Protein AF-A0A7W0SYW1-F1 (afdb_monomer_lite)

Structure (mmCIF, N/CA/C/O backbone):
data_AF-A0A7W0SYW1-F1
#
_entry.id   AF-A0A7W0SYW1-F1
#
loop_
_atom_site.group_PDB
_atom_site.id
_atom_site.type_symbol
_atom_site.label_atom_id
_atom_site.label_alt_id
_atom_site.label_comp_id
_atom_site.label_asym_id
_atom_site.label_entity_id
_atom_site.label_seq_id
_atom_site.pdbx_PDB_ins_code
_atom_site.Cartn_x
_atom_site.Cartn_y
_atom_site.Cartn_z
_atom_site.occupancy
_atom_site.B_iso_or_equiv
_atom_site.auth_seq_id
_atom_site.auth_comp_id
_atom_site.auth_asym_id
_atom_site.auth_atom_id
_atom_site.pdbx_PDB_model_num
ATOM 1 N N . MET A 1 1 ? 33.621 7.758 -56.994 1.00 69.38 1 MET A N 1
ATOM 2 C CA . MET A 1 1 ? 33.444 8.338 -55.639 1.00 69.38 1 MET A CA 1
ATOM 3 C C . MET A 1 1 ? 31.993 8.334 -55.168 1.00 69.38 1 MET A C 1
ATOM 5 O O . MET A 1 1 ? 31.754 7.898 -54.055 1.00 69.38 1 MET A O 1
ATOM 9 N N . THR A 1 2 ? 31.019 8.749 -55.982 1.00 87.50 2 THR A N 1
ATOM 10 C CA . THR A 1 2 ? 29.590 8.814 -55.599 1.00 87.50 2 THR A CA 1
ATOM 11 C C . THR A 1 2 ? 29.005 7.476 -55.130 1.00 87.50 2 THR A C 1
ATOM 13 O O . THR A 1 2 ? 28.364 7.430 -54.088 1.00 87.50 2 THR A O 1
ATOM 16 N N . ILE A 1 3 ? 29.295 6.370 -55.823 1.00 87.38 3 ILE A N 1
ATOM 17 C CA . ILE A 1 3 ? 28.817 5.020 -55.455 1.00 87.38 3 ILE A CA 1
ATOM 18 C C . ILE A 1 3 ? 29.284 4.605 -54.050 1.00 87.38 3 ILE A C 1
ATOM 20 O O . ILE A 1 3 ? 28.508 4.043 -53.286 1.00 87.38 3 ILE A O 1
ATOM 24 N N . ALA A 1 4 ? 30.528 4.929 -53.684 1.00 86.25 4 ALA A N 1
ATOM 25 C CA . ALA A 1 4 ? 31.066 4.625 -52.358 1.00 86.25 4 ALA A CA 1
ATOM 26 C C . ALA A 1 4 ? 30.364 5.436 -51.255 1.00 86.25 4 ALA A C 1
ATOM 28 O O . ALA A 1 4 ? 30.099 4.908 -50.179 1.00 86.25 4 ALA A O 1
ATOM 29 N N . ILE A 1 5 ? 30.004 6.691 -51.542 1.00 90.50 5 ILE A N 1
ATOM 30 C CA . ILE A 1 5 ? 29.249 7.550 -50.619 1.00 90.50 5 ILE A CA 1
ATOM 31 C C . ILE A 1 5 ? 27.822 7.015 -50.440 1.00 90.50 5 ILE A C 1
ATOM 33 O O . ILE A 1 5 ? 27.353 6.901 -49.309 1.00 90.50 5 ILE A O 1
ATOM 37 N N . TYR A 1 6 ? 27.152 6.616 -51.527 1.00 92.31 6 TYR A N 1
ATOM 38 C CA . TYR A 1 6 ? 25.825 6.001 -51.441 1.00 92.31 6 TYR A CA 1
ATOM 39 C C . TYR A 1 6 ? 25.861 4.692 -50.650 1.00 92.31 6 TYR A C 1
ATOM 41 O O . TYR A 1 6 ? 25.069 4.523 -49.726 1.00 92.31 6 TYR A O 1
ATOM 49 N N . ALA A 1 7 ? 26.822 3.809 -50.927 1.00 91.81 7 ALA A N 1
ATOM 50 C CA . ALA A 1 7 ? 26.987 2.563 -50.183 1.00 91.81 7 ALA A CA 1
ATOM 51 C C . ALA A 1 7 ? 27.230 2.810 -48.683 1.00 91.81 7 ALA A C 1
ATOM 53 O O . ALA A 1 7 ? 26.590 2.176 -47.846 1.00 91.81 7 ALA A O 1
ATOM 54 N N . ALA A 1 8 ? 28.083 3.780 -48.338 1.00 91.50 8 ALA A N 1
ATOM 55 C CA . ALA A 1 8 ? 28.334 4.160 -46.950 1.00 91.50 8 ALA A CA 1
ATOM 56 C C . ALA A 1 8 ? 27.083 4.738 -46.265 1.00 91.50 8 ALA A C 1
ATOM 58 O O . ALA A 1 8 ? 26.795 4.387 -45.123 1.00 91.50 8 ALA A O 1
ATOM 59 N N . SER A 1 9 ? 26.304 5.571 -46.963 1.00 92.25 9 SER A N 1
ATOM 60 C CA . SER A 1 9 ? 25.058 6.130 -46.420 1.00 92.25 9 SER A CA 1
ATOM 61 C C . SER A 1 9 ? 23.990 5.065 -46.171 1.00 92.25 9 SER A C 1
ATOM 63 O O . SER A 1 9 ? 23.329 5.098 -45.136 1.00 92.25 9 SER A O 1
ATOM 65 N N . VAL A 1 10 ? 23.860 4.082 -47.069 1.00 95.69 10 VAL A N 1
ATOM 66 C CA . VAL A 1 10 ? 22.913 2.972 -46.910 1.00 95.69 10 VAL A CA 1
ATOM 67 C C . VAL A 1 10 ? 23.347 2.082 -45.749 1.00 95.69 10 VAL A C 1
ATOM 69 O O . VAL A 1 10 ? 22.530 1.761 -44.889 1.00 95.69 10 VAL A O 1
ATOM 72 N N . ALA A 1 11 ? 24.636 1.749 -45.663 1.00 95.19 11 ALA A N 1
ATOM 73 C CA . ALA A 1 11 ? 25.175 0.981 -44.546 1.00 95.19 11 ALA A CA 1
ATOM 74 C C . ALA A 1 11 ? 24.918 1.688 -43.205 1.00 95.19 11 ALA A C 1
ATOM 76 O O . ALA A 1 11 ? 24.400 1.073 -42.274 1.00 95.19 11 ALA A O 1
ATOM 77 N N . LEU A 1 12 ? 25.177 2.995 -43.121 1.00 95.44 12 LEU A N 1
ATOM 78 C CA . LEU A 1 12 ? 24.921 3.770 -41.909 1.00 95.44 12 LEU A CA 1
ATOM 79 C C . LEU A 1 12 ? 23.427 3.832 -41.562 1.00 95.44 12 LEU A C 1
ATOM 81 O O . LEU A 1 12 ? 23.058 3.629 -40.407 1.00 95.44 12 LEU A O 1
ATOM 85 N N . AL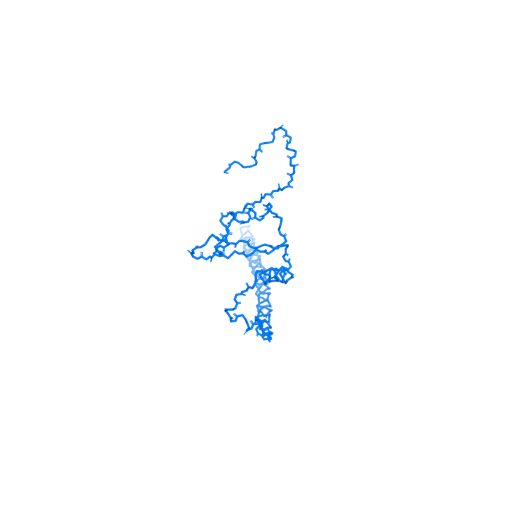A A 1 13 ? 22.558 4.053 -42.552 1.00 94.94 13 ALA A N 1
ATOM 86 C CA . ALA A 1 13 ? 21.113 4.081 -42.344 1.00 94.94 13 ALA A CA 1
ATOM 87 C C . ALA A 1 13 ? 20.595 2.733 -41.819 1.00 94.94 13 ALA A C 1
ATOM 89 O O . ALA A 1 13 ? 19.848 2.694 -40.840 1.00 94.94 13 ALA A O 1
ATOM 90 N N . THR A 1 14 ? 21.040 1.622 -42.413 1.00 95.88 14 THR A N 1
ATOM 91 C CA . THR A 1 14 ? 20.672 0.277 -41.944 1.00 95.88 14 THR A CA 1
ATOM 92 C C . THR A 1 14 ? 21.183 0.007 -40.530 1.00 95.88 14 THR A C 1
ATOM 94 O O . THR A 1 14 ? 20.424 -0.489 -39.700 1.00 95.88 14 THR A O 1
ATOM 97 N N . LEU A 1 15 ? 22.416 0.413 -40.212 1.00 97.12 15 LEU A N 1
ATOM 98 C CA . LEU A 1 15 ? 22.980 0.293 -38.869 1.00 97.12 15 LEU A CA 1
ATOM 99 C C . LEU A 1 15 ? 22.142 1.068 -37.840 1.00 97.12 15 LEU A C 1
ATOM 101 O O . LEU A 1 15 ? 21.793 0.518 -36.796 1.00 97.12 15 LEU A O 1
ATOM 105 N N . CYS A 1 16 ? 21.768 2.315 -38.142 1.00 95.69 16 CYS A N 1
ATOM 106 C CA . CYS A 1 16 ? 20.922 3.127 -37.267 1.00 95.69 16 CYS A CA 1
ATOM 107 C C . CYS A 1 16 ? 19.553 2.482 -37.023 1.00 95.69 16 CYS A C 1
ATOM 109 O O . CYS A 1 16 ? 19.101 2.445 -35.880 1.00 95.69 16 CYS A O 1
ATOM 111 N N . ILE A 1 17 ? 18.916 1.932 -38.062 1.00 96.50 17 ILE A N 1
ATOM 112 C CA . ILE A 1 17 ? 17.625 1.240 -37.929 1.00 96.50 17 ILE A CA 1
ATOM 113 C C . ILE A 1 17 ? 17.763 0.006 -37.032 1.00 96.50 17 ILE A C 1
ATOM 115 O O . ILE A 1 17 ? 16.943 -0.198 -36.137 1.00 96.50 17 ILE A O 1
ATOM 119 N N . VAL A 1 18 ? 18.809 -0.801 -37.226 1.00 95.88 18 VAL A N 1
ATOM 120 C CA . VAL A 1 18 ? 19.047 -2.002 -36.413 1.00 95.88 18 VAL A CA 1
ATOM 121 C C . VAL A 1 18 ? 19.268 -1.633 -34.947 1.00 95.88 18 VAL A C 1
ATOM 123 O O . VAL A 1 18 ? 18.632 -2.214 -34.068 1.00 95.88 18 VAL A O 1
ATOM 126 N N . VAL A 1 19 ? 20.112 -0.636 -34.668 1.00 95.50 19 VAL A N 1
ATOM 127 C CA . VAL A 1 19 ? 20.362 -0.169 -33.295 1.00 95.50 19 VAL A CA 1
ATOM 128 C C . VAL A 1 19 ? 19.087 0.386 -32.662 1.00 95.50 19 VAL A C 1
ATOM 130 O O . VAL A 1 19 ? 18.798 0.067 -31.509 1.00 95.50 19 VAL A O 1
ATOM 133 N N . PHE A 1 20 ? 18.288 1.151 -33.410 1.00 93.44 20 PHE A N 1
ATOM 134 C CA . PHE A 1 20 ? 17.007 1.669 -32.936 1.00 93.44 20 PHE A CA 1
ATOM 135 C C . PHE A 1 20 ? 16.037 0.539 -32.569 1.00 93.44 20 PHE A C 1
ATOM 137 O O . PHE A 1 20 ? 15.490 0.536 -31.468 1.00 93.44 20 PHE A O 1
ATOM 144 N N . LEU A 1 21 ? 15.879 -0.470 -33.430 1.00 93.94 21 LEU A N 1
ATOM 145 C CA . LEU A 1 21 ? 15.019 -1.625 -33.153 1.00 93.94 21 LEU A CA 1
ATOM 146 C C . LEU A 1 21 ? 15.480 -2.414 -31.923 1.00 93.94 21 LEU A C 1
ATOM 148 O O . LEU A 1 21 ? 14.651 -2.830 -31.113 1.00 93.94 21 LEU A O 1
ATOM 152 N N . VAL A 1 22 ? 16.791 -2.604 -31.752 1.00 92.69 22 VAL A N 1
ATOM 153 C CA . VAL A 1 22 ? 17.356 -3.280 -30.573 1.00 92.69 22 VAL A CA 1
ATOM 154 C C . VAL A 1 22 ? 17.128 -2.459 -29.303 1.00 92.69 22 VAL A C 1
ATOM 156 O O . VAL A 1 22 ? 16.744 -3.022 -28.277 1.00 92.69 22 VAL A O 1
ATOM 159 N N . ALA A 1 23 ? 17.323 -1.140 -29.360 1.00 87.12 23 ALA A N 1
ATOM 160 C CA . ALA A 1 23 ? 17.096 -0.245 -28.230 1.00 87.12 23 ALA A CA 1
ATOM 161 C C . ALA A 1 23 ? 15.621 -0.230 -27.808 1.00 87.12 23 ALA A C 1
ATOM 163 O O . ALA A 1 23 ? 15.326 -0.372 -26.622 1.00 87.12 23 ALA A O 1
ATOM 164 N N . VAL A 1 24 ? 14.702 -0.147 -28.774 1.00 89.50 24 VAL A N 1
ATOM 165 C CA . VAL A 1 24 ? 13.253 -0.218 -28.544 1.00 89.50 24 VAL A CA 1
ATOM 166 C C . VAL A 1 24 ? 12.883 -1.564 -27.925 1.00 89.50 24 VAL A C 1
ATOM 168 O O . VAL A 1 24 ? 12.270 -1.592 -26.863 1.00 89.50 24 VAL A O 1
ATOM 171 N N . ARG A 1 25 ? 13.335 -2.688 -28.496 1.00 85.56 25 ARG A N 1
ATOM 172 C CA . ARG A 1 25 ? 13.074 -4.021 -27.924 1.00 85.56 25 ARG A CA 1
ATOM 173 C C . ARG A 1 25 ? 13.590 -4.167 -26.493 1.00 85.56 25 ARG A C 1
ATOM 175 O O . ARG A 1 25 ? 12.871 -4.683 -25.644 1.00 85.56 25 ARG A O 1
ATOM 182 N N . ARG A 1 26 ? 14.801 -3.680 -26.204 1.00 83.69 26 ARG A N 1
ATOM 183 C CA . ARG A 1 26 ? 15.355 -3.676 -24.839 1.00 83.69 26 ARG A CA 1
ATOM 184 C C . ARG A 1 26 ? 14.548 -2.806 -23.880 1.00 83.69 26 ARG A C 1
ATOM 186 O O . ARG A 1 26 ? 14.391 -3.176 -22.719 1.00 83.69 26 ARG A O 1
ATOM 193 N N . LEU A 1 27 ? 14.073 -1.651 -24.340 1.00 80.75 27 LEU A N 1
ATOM 194 C CA . LEU A 1 27 ? 13.290 -0.740 -23.516 1.00 80.75 27 LEU A CA 1
ATOM 195 C C . LEU A 1 27 ? 11.925 -1.343 -23.177 1.00 80.75 27 LEU A C 1
ATOM 197 O O . LEU A 1 27 ? 11.547 -1.326 -22.008 1.00 80.75 27 LEU A O 1
ATOM 201 N N . LEU A 1 28 ? 11.230 -1.913 -24.168 1.00 76.12 28 LEU A N 1
ATOM 202 C CA . LEU A 1 28 ? 9.946 -2.582 -23.956 1.00 76.12 28 LEU A CA 1
ATOM 203 C C . LEU A 1 28 ? 10.081 -3.797 -23.032 1.00 76.12 28 LEU A C 1
ATOM 205 O O . LEU A 1 28 ? 9.307 -3.894 -22.087 1.00 76.12 28 LEU A O 1
ATOM 209 N N . GLY A 1 29 ? 11.102 -4.642 -23.222 1.00 75.25 29 GLY A N 1
ATOM 210 C CA . GLY A 1 29 ? 11.334 -5.793 -22.339 1.00 75.25 29 GLY A CA 1
ATOM 211 C C . GLY A 1 29 ? 11.533 -5.389 -20.873 1.00 75.25 29 GLY A C 1
ATOM 212 O O . GLY A 1 29 ? 10.926 -5.971 -19.983 1.00 75.25 29 GLY A O 1
ATOM 213 N N . ARG A 1 30 ? 12.287 -4.310 -20.606 1.00 73.50 30 ARG A N 1
ATOM 214 C CA . ARG A 1 30 ? 12.446 -3.778 -19.237 1.00 73.50 30 ARG A CA 1
ATOM 215 C C . ARG A 1 30 ? 11.144 -3.257 -18.631 1.00 73.50 30 ARG A C 1
ATOM 217 O O . ARG A 1 30 ? 10.966 -3.360 -17.423 1.00 73.50 30 ARG A O 1
ATOM 224 N N . HIS A 1 31 ? 10.265 -2.652 -19.428 1.00 65.88 31 HIS A N 1
ATOM 225 C CA . HIS A 1 31 ? 8.978 -2.163 -18.919 1.00 65.88 31 HIS A CA 1
ATOM 226 C C . HIS A 1 31 ? 8.025 -3.325 -18.632 1.00 65.88 31 HIS A C 1
ATOM 228 O O . HIS A 1 31 ? 7.343 -3.310 -17.611 1.00 65.88 31 HIS A O 1
ATOM 234 N N . GLU A 1 32 ? 8.025 -4.342 -19.492 1.00 73.19 32 GLU A N 1
ATOM 235 C CA . GLU A 1 32 ? 7.245 -5.566 -19.315 1.00 73.19 32 GLU A CA 1
ATOM 236 C C . GLU A 1 32 ? 7.652 -6.314 -18.040 1.00 73.19 32 GLU A C 1
ATOM 238 O O . GLU A 1 32 ? 6.786 -6.663 -17.243 1.00 73.19 32 GLU A O 1
ATOM 243 N N . GLU A 1 33 ? 8.954 -6.451 -17.771 1.00 70.19 33 GLU A N 1
ATOM 244 C CA . GLU A 1 33 ? 9.465 -7.056 -16.533 1.00 70.19 33 GLU A CA 1
ATOM 245 C C . GLU A 1 33 ? 9.012 -6.302 -15.272 1.00 70.19 33 GLU A C 1
ATOM 247 O O . GLU A 1 33 ? 8.622 -6.926 -14.287 1.00 70.19 33 GLU A O 1
ATOM 252 N N . ILE A 1 34 ? 9.019 -4.962 -15.291 1.00 75.94 34 ILE A N 1
ATOM 253 C CA . ILE A 1 34 ? 8.584 -4.148 -14.143 1.00 75.94 34 ILE A CA 1
ATOM 254 C C . ILE A 1 34 ? 7.083 -4.310 -13.900 1.00 75.94 34 ILE A C 1
ATOM 256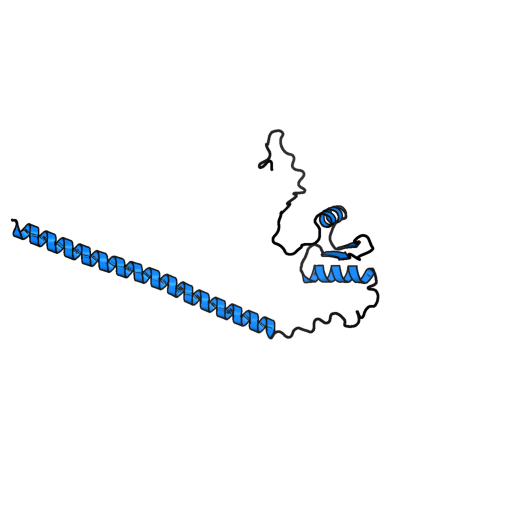 O O . ILE A 1 34 ? 6.659 -4.474 -12.756 1.00 75.94 34 ILE A O 1
ATOM 260 N N . VAL A 1 35 ? 6.276 -4.267 -14.963 1.00 73.94 35 VAL A N 1
ATOM 261 C CA . VAL A 1 35 ? 4.819 -4.412 -14.861 1.00 73.94 35 VAL A CA 1
ATOM 262 C C . VAL A 1 35 ? 4.453 -5.827 -14.418 1.00 73.94 35 VAL A C 1
ATOM 264 O O . VAL A 1 35 ? 3.643 -5.976 -13.507 1.00 73.94 35 VAL A O 1
ATOM 267 N N . ALA A 1 36 ? 5.094 -6.856 -14.977 1.00 80.56 36 ALA A N 1
ATOM 268 C CA . ALA A 1 36 ? 4.900 -8.243 -14.568 1.00 80.56 36 ALA A CA 1
ATOM 269 C C . ALA A 1 36 ? 5.283 -8.458 -13.095 1.00 80.56 36 ALA A C 1
ATOM 271 O O . ALA A 1 36 ? 4.502 -9.023 -12.334 1.00 80.56 36 ALA A O 1
ATOM 272 N N . ALA A 1 37 ? 6.435 -7.939 -12.656 1.00 81.75 37 ALA A N 1
ATOM 273 C CA . ALA A 1 37 ? 6.849 -8.019 -11.256 1.00 81.75 37 ALA A CA 1
ATOM 274 C C . ALA A 1 37 ? 5.891 -7.265 -10.315 1.00 81.75 37 ALA A C 1
ATOM 276 O O . ALA A 1 37 ? 5.636 -7.712 -9.195 1.00 81.75 37 ALA A O 1
ATOM 277 N N . MET A 1 38 ? 5.343 -6.129 -10.757 1.00 77.81 38 MET A N 1
ATOM 278 C CA . MET A 1 38 ? 4.353 -5.378 -9.986 1.00 77.81 38 MET A CA 1
ATOM 279 C C . MET A 1 38 ? 3.023 -6.134 -9.873 1.00 77.81 38 MET A C 1
ATOM 281 O O . MET A 1 38 ? 2.465 -6.181 -8.780 1.00 77.81 38 MET A O 1
ATOM 285 N N . LEU A 1 39 ? 2.540 -6.730 -10.969 1.00 87.00 39 LEU A N 1
ATOM 286 C CA . LEU A 1 39 ? 1.317 -7.540 -11.005 1.00 87.00 39 LEU A CA 1
ATOM 287 C C . LEU A 1 39 ? 1.420 -8.738 -10.063 1.00 87.00 39 LEU A C 1
ATOM 289 O O . LEU A 1 39 ? 0.554 -8.903 -9.212 1.00 87.00 39 LEU A O 1
ATOM 293 N N . VAL A 1 40 ? 2.522 -9.491 -10.131 1.00 86.25 40 VAL A N 1
ATOM 294 C CA . VAL A 1 40 ? 2.766 -10.631 -9.230 1.00 86.25 40 VAL A CA 1
ATOM 295 C C . VAL A 1 40 ? 2.725 -10.188 -7.767 1.00 86.25 40 VAL A C 1
ATOM 297 O O . VAL A 1 40 ? 2.030 -10.778 -6.948 1.00 86.25 40 VAL A O 1
ATOM 300 N N . ARG A 1 41 ? 3.393 -9.077 -7.437 1.00 86.62 41 ARG A N 1
ATOM 301 C CA . ARG A 1 41 ? 3.393 -8.545 -6.068 1.00 86.62 41 ARG A CA 1
ATOM 302 C C . ARG A 1 41 ? 2.012 -8.064 -5.613 1.00 86.62 41 ARG A C 1
ATOM 304 O O . ARG A 1 41 ? 1.741 -8.030 -4.412 1.00 86.62 41 ARG A O 1
ATOM 311 N N . TYR A 1 42 ? 1.171 -7.618 -6.541 1.00 85.44 42 TYR A N 1
ATOM 312 C CA . TYR A 1 42 ? -0.196 -7.207 -6.247 1.00 85.44 42 TYR A CA 1
ATOM 313 C C . TYR A 1 42 ? -1.083 -8.423 -5.969 1.00 85.44 42 TYR A C 1
ATOM 315 O O . TYR A 1 42 ? -1.812 -8.412 -4.979 1.00 85.44 42 TYR A O 1
ATOM 323 N N . ASP A 1 43 ? -0.953 -9.480 -6.771 1.00 89.50 43 ASP A N 1
ATOM 324 C CA . ASP A 1 43 ? -1.655 -10.749 -6.572 1.00 89.50 43 ASP A CA 1
ATOM 325 C C . ASP A 1 43 ? -1.275 -11.401 -5.236 1.00 89.50 43 ASP A C 1
ATOM 327 O O . ASP A 1 43 ? -2.163 -11.793 -4.478 1.00 89.50 43 ASP A O 1
ATOM 331 N N . ASP A 1 44 ? 0.015 -11.416 -4.881 1.00 90.31 44 ASP A N 1
ATOM 332 C CA . ASP A 1 44 ? 0.484 -11.923 -3.583 1.00 90.31 44 ASP A CA 1
ATOM 333 C C . ASP A 1 44 ? -0.170 -11.172 -2.413 1.00 90.31 44 ASP A C 1
ATOM 335 O O . ASP A 1 44 ? -0.653 -11.775 -1.453 1.00 90.31 44 ASP A O 1
ATOM 339 N N . ARG A 1 45 ? -0.245 -9.838 -2.509 1.00 88.38 45 ARG A N 1
ATOM 340 C CA . ARG A 1 45 ? -0.903 -9.007 -1.491 1.00 88.38 45 ARG A CA 1
ATOM 341 C C . ARG A 1 45 ? -2.405 -9.251 -1.436 1.00 88.38 45 ARG A C 1
ATOM 343 O O . ARG A 1 45 ? -2.964 -9.269 -0.346 1.00 88.38 45 ARG A O 1
ATOM 350 N N . LEU A 1 46 ? -3.070 -9.417 -2.580 1.00 91.62 46 LEU A N 1
ATOM 351 C CA . LEU A 1 46 ? -4.498 -9.734 -2.626 1.00 91.62 46 LEU A CA 1
ATOM 352 C C . LEU A 1 46 ? -4.792 -11.090 -1.983 1.00 91.62 46 LEU A C 1
ATOM 354 O O . LEU A 1 46 ? -5.770 -11.201 -1.246 1.00 91.62 46 LEU A O 1
ATOM 358 N N . ALA A 1 47 ? -3.942 -12.091 -2.216 1.00 90.88 47 ALA A N 1
ATOM 359 C CA . ALA A 1 47 ? -4.054 -13.395 -1.575 1.00 90.88 47 ALA A CA 1
ATOM 360 C C . ALA A 1 47 ? -3.880 -13.282 -0.053 1.00 90.88 47 ALA A C 1
ATOM 362 O O . ALA A 1 47 ? -4.710 -13.794 0.698 1.00 90.88 47 ALA A O 1
ATOM 363 N N . GLU A 1 48 ? -2.870 -12.538 0.405 1.00 87.94 48 GLU A N 1
ATOM 364 C CA . GLU A 1 48 ? -2.633 -12.280 1.829 1.00 87.94 48 GLU A CA 1
ATOM 365 C C . GLU A 1 48 ? -3.810 -11.536 2.480 1.00 87.94 48 GLU A C 1
ATOM 367 O O . GLU A 1 48 ? -4.270 -11.921 3.555 1.00 87.94 48 GLU A O 1
ATOM 372 N N . PHE A 1 49 ? -4.369 -10.521 1.813 1.00 90.25 49 PHE A N 1
ATOM 373 C CA . PHE A 1 49 ? -5.558 -9.812 2.291 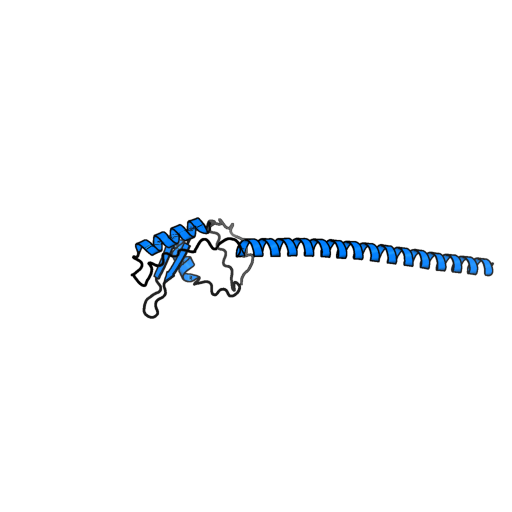1.00 90.25 49 PHE A CA 1
ATOM 374 C C . PHE A 1 49 ? -6.790 -10.710 2.353 1.00 90.25 49 PHE A C 1
ATOM 376 O O . PHE A 1 49 ? -7.521 -10.668 3.343 1.00 90.25 49 PHE A O 1
ATOM 383 N N . ALA A 1 50 ? -7.036 -11.514 1.319 1.00 91.88 50 ALA A N 1
ATOM 384 C CA . ALA A 1 50 ? -8.159 -12.443 1.295 1.00 91.88 50 ALA A CA 1
ATOM 385 C C . ALA A 1 50 ? -8.037 -13.475 2.421 1.00 91.88 50 ALA A C 1
ATOM 387 O O . ALA A 1 50 ? -9.023 -13.768 3.095 1.00 91.88 50 ALA A O 1
ATOM 388 N N . GLN A 1 51 ? -6.825 -13.970 2.670 1.00 90.38 51 GLN A N 1
ATOM 389 C CA . GLN A 1 51 ? -6.548 -14.911 3.744 1.00 90.38 51 GLN A CA 1
ATOM 390 C C . GLN A 1 51 ? -6.708 -14.257 5.119 1.00 90.38 51 GLN A C 1
ATOM 392 O O . GLN A 1 51 ? -7.418 -14.799 5.958 1.00 90.38 51 GLN A O 1
ATOM 397 N N . ALA A 1 52 ? -6.179 -13.049 5.325 1.00 89.75 52 ALA A N 1
ATOM 398 C CA . ALA A 1 52 ? -6.363 -12.296 6.564 1.00 89.75 52 ALA A CA 1
ATOM 399 C C . ALA A 1 52 ? -7.841 -11.966 6.840 1.00 89.75 52 ALA A C 1
ATOM 401 O O . ALA A 1 52 ? -8.289 -12.036 7.984 1.00 89.75 52 ALA A O 1
ATOM 402 N N . LEU A 1 53 ? -8.615 -11.630 5.803 1.00 88.12 53 LEU A N 1
ATOM 403 C CA . LEU A 1 53 ? -10.053 -11.387 5.915 1.00 88.12 53 LEU A CA 1
ATOM 404 C C . LEU A 1 53 ? -10.800 -12.679 6.256 1.00 88.12 53 LEU A C 1
ATOM 406 O O . LEU A 1 53 ? -11.634 -12.692 7.157 1.00 88.12 53 LEU A O 1
ATOM 410 N N . ASN A 1 54 ? -10.485 -13.767 5.558 1.00 87.56 54 ASN A N 1
ATOM 411 C CA . ASN A 1 54 ? -11.070 -15.075 5.813 1.00 87.56 54 ASN A CA 1
ATOM 412 C C . ASN A 1 54 ? -10.740 -15.565 7.230 1.00 87.56 54 ASN A C 1
ATOM 414 O O . ASN A 1 54 ? -11.616 -16.084 7.912 1.00 87.56 54 ASN A O 1
ATOM 418 N N . ASP A 1 55 ? -9.520 -15.337 7.708 1.00 86.12 55 ASP A N 1
ATOM 419 C CA . ASP A 1 55 ? -9.103 -15.649 9.074 1.00 86.12 55 ASP A CA 1
ATOM 420 C C . ASP A 1 55 ? -9.795 -14.743 10.097 1.00 86.12 55 ASP A C 1
ATOM 422 O O . ASP A 1 55 ? -10.152 -15.198 11.179 1.00 86.12 55 ASP A O 1
ATOM 426 N N . ALA A 1 56 ? -10.034 -13.470 9.778 1.00 84.31 56 ALA A N 1
ATOM 427 C CA . ALA A 1 56 ? -10.791 -12.565 10.640 1.00 84.31 56 ALA A CA 1
ATOM 428 C C . ALA A 1 56 ? -12.279 -12.944 10.733 1.00 84.31 56 ALA A C 1
ATOM 430 O O . ALA A 1 56 ? -12.871 -12.791 11.799 1.00 84.31 56 ALA A O 1
ATOM 431 N N . LEU A 1 57 ? -12.868 -13.448 9.645 1.00 80.94 57 LEU A N 1
ATOM 432 C CA . LEU A 1 57 ? -14.261 -13.901 9.594 1.00 80.94 57 LEU A CA 1
ATOM 433 C C . LEU A 1 57 ? -14.454 -15.296 10.204 1.00 80.94 57 LEU A C 1
ATOM 435 O O . LEU A 1 57 ? -15.470 -15.538 10.849 1.00 80.94 57 LEU A O 1
ATOM 439 N N . ASN A 1 58 ? -13.493 -16.204 10.007 1.00 80.38 58 ASN A N 1
ATOM 440 C CA . ASN A 1 58 ? -13.524 -17.566 10.551 1.00 80.38 58 ASN A CA 1
ATOM 441 C C . ASN A 1 58 ? -12.938 -17.669 11.952 1.00 80.38 58 ASN A C 1
ATOM 443 O O . ASN A 1 58 ? -13.150 -18.682 12.624 1.00 80.38 58 ASN A O 1
ATOM 447 N N . ARG A 1 59 ? -12.225 -16.640 12.431 1.00 67.88 59 ARG A N 1
ATOM 448 C CA . ARG A 1 59 ? -12.064 -16.467 13.869 1.00 67.88 59 ARG A CA 1
ATOM 449 C C . ARG A 1 59 ? -13.476 -16.477 14.423 1.00 67.88 59 ARG A C 1
ATOM 451 O O . ARG A 1 59 ? -14.264 -15.617 14.022 1.00 67.88 59 ARG A O 1
ATOM 458 N N . PRO A 1 60 ? -13.815 -17.424 15.316 1.00 56.19 60 PRO A N 1
ATOM 459 C CA . PRO A 1 60 ? -15.065 -17.308 16.023 1.00 56.19 60 PRO A CA 1
ATOM 460 C C . PRO A 1 60 ? -15.052 -15.893 16.587 1.00 56.19 60 PRO A C 1
ATOM 462 O O . PRO A 1 60 ? -14.083 -15.505 17.253 1.00 56.19 60 PRO A O 1
ATOM 465 N N . GLN A 1 61 ? -16.075 -15.098 16.258 1.00 52.66 61 GLN A N 1
ATOM 466 C CA . GLN A 1 61 ? -16.478 -14.017 17.134 1.00 52.66 61 GLN A CA 1
ATOM 467 C C . GLN A 1 61 ? -16.712 -14.727 18.460 1.00 52.66 61 GLN A C 1
ATOM 469 O O . GLN A 1 61 ? -17.794 -15.253 18.700 1.00 52.66 61 GLN A O 1
ATOM 474 N N . SER A 1 62 ? -15.638 -14.862 19.250 1.00 44.66 62 SER A N 1
ATOM 475 C CA . SER A 1 62 ? -15.670 -15.121 20.672 1.00 44.66 62 SER A CA 1
ATOM 476 C C . SER A 1 62 ? -16.721 -14.155 21.112 1.00 44.66 62 SER A C 1
ATOM 478 O O . SER A 1 62 ? -16.528 -12.942 20.961 1.00 44.66 62 SER A O 1
ATOM 480 N N . THR A 1 63 ? -17.882 -14.734 21.399 1.00 47.31 63 THR A N 1
ATOM 481 C CA . THR A 1 63 ? -19.137 -14.047 21.543 1.00 47.31 63 THR A CA 1
ATOM 482 C C . THR A 1 63 ? -18.794 -12.804 22.310 1.00 47.31 63 THR A C 1
ATOM 484 O O . THR A 1 63 ? -18.234 -12.883 23.407 1.00 47.31 63 THR A O 1
ATOM 487 N N . MET A 1 64 ? -18.993 -11.666 21.653 1.00 44.16 64 MET A N 1
ATOM 488 C CA . MET A 1 64 ? -18.997 -10.373 22.286 1.00 44.16 64 MET A CA 1
ATOM 489 C C . MET A 1 64 ? -20.131 -10.474 23.299 1.00 44.16 64 MET A C 1
ATOM 491 O O . MET A 1 64 ? -21.250 -10.048 23.052 1.00 44.16 64 MET A O 1
ATOM 495 N N . ALA A 1 65 ? -19.860 -11.129 24.425 1.00 44.72 65 ALA A N 1
ATOM 496 C CA . ALA A 1 65 ? -20.644 -11.082 25.622 1.00 44.72 65 ALA A CA 1
ATOM 497 C C . ALA A 1 65 ? -20.373 -9.681 26.170 1.00 44.72 65 ALA A C 1
ATOM 499 O O . ALA A 1 65 ? -19.688 -9.480 27.167 1.00 44.72 65 ALA A O 1
ATOM 500 N N . LEU A 1 66 ? -20.908 -8.684 25.458 1.00 48.22 66 LEU A N 1
ATOM 501 C CA . LEU A 1 66 ? -21.723 -7.696 26.130 1.00 48.22 66 LEU A CA 1
ATOM 502 C C . LEU A 1 66 ? -22.594 -8.518 27.080 1.00 48.22 66 LEU A C 1
ATOM 504 O O . LEU A 1 66 ? -23.309 -9.398 26.592 1.00 48.22 66 LEU A O 1
ATOM 508 N N . PRO A 1 67 ? -22.457 -8.364 28.405 1.00 45.41 67 PRO A N 1
ATOM 509 C CA . PRO A 1 67 ? -23.329 -9.076 29.312 1.00 45.41 67 PRO A CA 1
ATOM 510 C C . PRO A 1 67 ? -24.754 -8.738 28.879 1.00 45.41 67 PRO A C 1
ATOM 512 O O . PRO A 1 67 ? -25.188 -7.590 28.983 1.00 45.41 67 PRO A O 1
ATOM 515 N N . ALA A 1 68 ? -25.473 -9.739 28.371 1.00 45.50 68 ALA A N 1
ATOM 516 C CA . ALA A 1 68 ? -26.895 -9.682 28.049 1.00 45.50 68 ALA A CA 1
ATOM 517 C C . ALA A 1 68 ? -27.753 -9.574 29.331 1.00 45.50 68 ALA A C 1
ATOM 519 O O . ALA A 1 68 ? -28.867 -10.072 29.390 1.00 45.50 68 ALA A O 1
ATOM 520 N N . GLU A 1 69 ? -27.211 -8.919 30.360 1.00 43.38 69 GLU A N 1
ATOM 521 C CA . GLU A 1 69 ? -27.864 -8.475 31.589 1.00 43.38 69 GLU A CA 1
ATOM 522 C C . GLU A 1 69 ? -27.912 -6.943 31.687 1.00 43.38 69 GLU A C 1
ATOM 524 O O . GLU A 1 69 ? -28.440 -6.403 32.654 1.00 43.38 69 GLU A O 1
ATOM 529 N N . ALA A 1 70 ? -27.434 -6.212 30.675 1.00 44.94 70 ALA A N 1
ATOM 530 C CA . ALA A 1 70 ? -27.770 -4.799 30.519 1.00 44.94 70 ALA A CA 1
ATOM 531 C C . ALA A 1 70 ? -29.082 -4.619 29.727 1.00 44.94 70 ALA A C 1
ATOM 533 O O . ALA A 1 70 ? -29.226 -3.686 28.939 1.00 44.94 70 ALA A O 1
ATOM 534 N N . GLU A 1 71 ? -30.067 -5.498 29.947 1.00 38.62 71 GLU A N 1
ATOM 535 C CA . GLU A 1 71 ? -31.467 -5.092 29.844 1.00 38.62 71 GLU A CA 1
ATOM 536 C C . GLU A 1 71 ? -31.657 -3.917 30.798 1.00 38.62 71 GLU A C 1
ATOM 538 O O . GLU A 1 71 ? -31.759 -4.129 32.000 1.00 38.62 71 GLU A O 1
ATOM 543 N N . ALA A 1 72 ? -31.649 -2.690 30.272 1.00 44.75 72 ALA A N 1
ATOM 544 C CA . ALA A 1 72 ? -32.345 -1.520 30.815 1.00 44.75 72 ALA A CA 1
ATOM 545 C C . ALA A 1 72 ? -32.326 -1.320 32.351 1.00 44.75 72 ALA A C 1
ATOM 547 O O . ALA A 1 72 ? -33.230 -0.705 32.915 1.00 44.75 72 ALA A O 1
ATOM 548 N N . ARG A 1 73 ? -31.296 -1.794 33.050 1.00 41.88 73 ARG A N 1
ATOM 549 C CA . ARG A 1 73 ? -31.049 -1.529 34.459 1.00 41.88 73 ARG A CA 1
ATOM 550 C C . ARG A 1 73 ? -29.943 -0.513 34.475 1.00 41.88 73 ARG A C 1
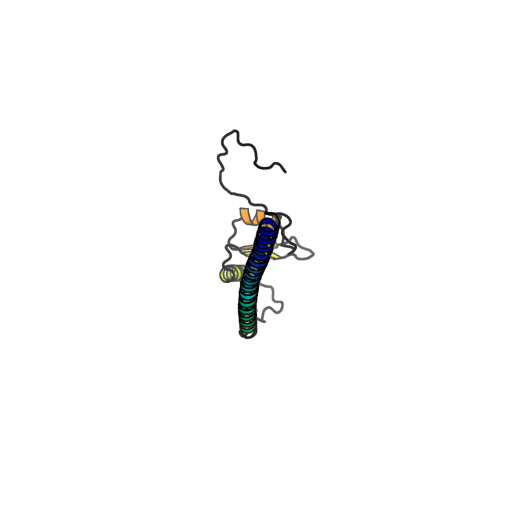ATOM 552 O O . ARG A 1 73 ? -28.789 -0.855 34.240 1.00 41.88 73 ARG A O 1
ATOM 559 N N . THR A 1 74 ? -30.368 0.740 34.637 1.00 49.22 74 THR A N 1
ATOM 560 C CA . THR A 1 74 ? -29.611 1.833 35.255 1.00 49.22 74 THR A CA 1
ATOM 561 C C . THR A 1 74 ? -28.160 1.441 35.482 1.00 49.22 74 THR A C 1
ATOM 563 O O . THR A 1 74 ? -27.848 0.848 36.511 1.00 49.22 74 THR A O 1
ATOM 566 N N . ILE A 1 75 ? -27.295 1.710 34.494 1.00 51.28 75 ILE A N 1
ATOM 567 C CA . ILE A 1 75 ? -25.852 1.541 34.660 1.00 51.28 75 ILE A CA 1
ATOM 568 C C . ILE A 1 75 ? -25.513 2.393 35.889 1.00 51.28 75 ILE A C 1
ATOM 570 O O . ILE A 1 75 ? -25.676 3.615 35.813 1.00 51.28 75 ILE A O 1
ATOM 574 N N . PRO A 1 76 ? -25.149 1.795 37.039 1.00 57.16 76 PRO A N 1
ATOM 575 C CA . PRO A 1 76 ? -24.772 2.588 38.197 1.00 57.16 76 PRO A CA 1
ATOM 576 C C . PRO A 1 76 ? -23.585 3.456 37.777 1.00 57.16 76 PRO A C 1
ATOM 578 O O . PRO A 1 76 ? -22.770 3.013 36.971 1.00 57.16 76 PRO A O 1
ATOM 581 N N . GLU A 1 77 ? -23.468 4.681 38.286 1.00 57.84 77 GLU A N 1
ATOM 582 C CA . GLU A 1 77 ? -22.418 5.636 37.876 1.00 57.84 77 GLU A CA 1
ATOM 583 C C . GLU A 1 77 ? -21.002 5.015 37.925 1.00 57.84 77 GLU A C 1
ATOM 585 O O . GLU A 1 77 ? -20.148 5.299 37.086 1.00 57.84 77 GLU A O 1
ATOM 590 N N . HIS A 1 78 ? -20.788 4.050 38.825 1.00 58.19 78 HIS A N 1
ATOM 591 C CA . HIS A 1 78 ? -19.564 3.250 38.937 1.00 58.19 78 HIS A CA 1
ATOM 592 C C . HIS A 1 78 ? -19.284 2.295 37.756 1.00 58.19 78 HIS A C 1
ATOM 594 O O . HIS A 1 78 ? -18.130 1.964 37.489 1.00 58.19 78 HIS A O 1
ATOM 600 N N . GLY A 1 79 ? -20.309 1.848 37.029 1.00 66.00 79 GLY A N 1
ATOM 601 C CA . GLY A 1 79 ? -20.181 0.974 35.861 1.00 66.00 79 GLY A CA 1
ATOM 602 C C . GLY A 1 79 ? -19.606 1.686 34.637 1.00 66.00 79 GLY A C 1
ATOM 603 O O . GLY A 1 79 ? -18.844 1.081 33.885 1.00 66.00 79 GLY A O 1
ATOM 604 N N . VAL A 1 80 ? -19.902 2.981 34.473 1.00 70.69 80 VAL A N 1
ATOM 605 C CA . VAL A 1 80 ? -19.361 3.798 33.372 1.00 70.69 80 VAL A CA 1
ATOM 606 C C . VAL A 1 80 ? -17.847 3.954 33.517 1.00 70.69 80 VAL A C 1
ATOM 608 O O . VAL A 1 80 ? -17.122 3.807 32.537 1.00 70.69 80 VAL A O 1
ATOM 611 N N . MET A 1 81 ? -17.355 4.160 34.743 1.00 73.44 81 MET A N 1
ATOM 612 C CA . MET A 1 81 ? -15.918 4.278 35.006 1.00 73.44 81 MET A CA 1
ATOM 613 C C . MET A 1 81 ? -15.168 2.979 34.678 1.00 73.44 81 MET A C 1
ATOM 615 O O . MET A 1 81 ? -14.173 3.003 33.960 1.00 73.44 81 MET A O 1
ATOM 619 N N . ARG A 1 82 ? -15.698 1.827 35.115 1.00 75.56 82 ARG A N 1
ATOM 620 C CA . ARG A 1 82 ? -15.104 0.510 34.831 1.00 75.56 82 ARG A CA 1
ATOM 621 C C . ARG A 1 82 ? -15.111 0.172 33.337 1.00 75.56 82 ARG A C 1
ATOM 623 O O . ARG A 1 82 ? -14.175 -0.448 32.839 1.00 75.56 82 ARG A O 1
ATOM 630 N N . LEU A 1 83 ? -16.157 0.580 32.618 1.00 78.25 83 LEU A N 1
ATOM 631 C CA . LEU A 1 83 ? -16.224 0.456 31.160 1.00 78.25 83 LEU A CA 1
ATOM 632 C C . LEU A 1 83 ? -15.152 1.305 30.467 1.00 78.25 83 LEU A C 1
ATOM 634 O O . LEU A 1 83 ? -14.517 0.822 29.532 1.00 78.25 83 LEU A O 1
ATOM 638 N N . LEU A 1 84 ? -14.924 2.535 30.935 1.00 80.06 84 LEU A N 1
ATOM 639 C CA . LEU A 1 84 ? -13.888 3.419 30.398 1.00 80.06 84 LEU A CA 1
ATOM 640 C C . LEU A 1 84 ? -12.473 2.905 30.693 1.00 80.06 84 LEU A C 1
ATOM 642 O O . LEU A 1 84 ? -11.620 2.948 29.810 1.00 80.06 84 LEU A O 1
ATOM 646 N N . GLU A 1 85 ? -12.226 2.364 31.887 1.00 79.88 85 GLU A N 1
ATOM 647 C CA . GLU A 1 85 ? -10.951 1.719 32.231 1.00 79.88 85 GLU A CA 1
ATOM 648 C C . GLU A 1 85 ? -10.675 0.500 31.346 1.00 79.88 85 GLU A C 1
ATOM 650 O O . GLU A 1 85 ? -9.597 0.387 30.763 1.00 79.88 85 GLU A O 1
ATOM 655 N N . LEU A 1 86 ? -11.675 -0.364 31.160 1.00 79.88 86 LEU A N 1
ATOM 656 C CA . LEU A 1 86 ? -11.552 -1.548 30.312 1.00 79.88 86 LEU A CA 1
ATOM 657 C C . LEU A 1 86 ? -11.369 -1.179 28.831 1.00 79.88 86 LEU A C 1
ATOM 659 O O . LEU A 1 86 ? -10.612 -1.840 28.119 1.00 79.88 86 LEU A O 1
ATOM 663 N N . ALA A 1 87 ? -12.023 -0.114 28.358 1.00 75.06 87 ALA A N 1
ATOM 664 C CA . ALA A 1 87 ? -11.817 0.416 27.011 1.00 75.06 87 ALA A CA 1
ATOM 665 C C . ALA A 1 87 ? -10.391 0.960 26.827 1.00 75.06 87 ALA A C 1
ATOM 667 O O . ALA A 1 87 ? -9.746 0.654 25.823 1.00 75.06 87 ALA A O 1
ATOM 668 N N . LYS A 1 88 ? -9.879 1.700 27.820 1.00 80.50 88 LYS A N 1
ATOM 669 C CA . LYS A 1 88 ? -8.512 2.231 27.833 1.00 80.50 88 LYS A CA 1
ATOM 670 C C . LYS A 1 88 ? -7.474 1.109 27.728 1.00 80.50 88 LYS A C 1
ATOM 672 O O . LYS A 1 88 ? -6.612 1.149 26.853 1.00 80.50 88 LYS A O 1
ATOM 677 N N . GLU A 1 89 ? -7.601 0.083 28.570 1.00 78.12 89 GLU A N 1
ATOM 678 C CA . GLU A 1 89 ? -6.700 -1.077 28.578 1.00 78.12 89 GLU A CA 1
ATOM 679 C C . GLU A 1 89 ? -6.735 -1.847 27.252 1.00 78.12 89 GLU A C 1
ATOM 681 O O . GLU A 1 89 ? -5.688 -2.176 26.695 1.00 78.12 89 GLU A O 1
ATOM 686 N N . ARG A 1 90 ? -7.930 -2.100 26.702 1.00 75.94 90 ARG A N 1
ATOM 687 C CA . ARG A 1 90 ? -8.084 -2.887 25.467 1.00 75.94 90 ARG A CA 1
ATOM 688 C C . ARG A 1 90 ? -7.618 -2.175 24.206 1.00 75.94 90 ARG A C 1
ATOM 690 O O . ARG A 1 90 ? -7.185 -2.845 23.274 1.00 75.94 90 ARG A O 1
ATOM 697 N N . MET A 1 91 ? -7.740 -0.853 24.153 1.00 75.38 91 MET A N 1
ATOM 698 C CA . MET A 1 91 ? -7.325 -0.061 22.992 1.00 75.38 91 MET A CA 1
ATOM 699 C C . MET A 1 91 ? -5.891 0.461 23.115 1.00 75.38 91 MET A C 1
ATOM 701 O O . MET A 1 91 ? -5.429 1.140 22.203 1.00 75.38 91 MET A O 1
ATOM 705 N N . SER A 1 92 ? -5.201 0.160 24.227 1.00 76.44 92 SER A N 1
ATOM 706 C CA . SER A 1 92 ? -3.894 0.745 24.562 1.00 76.44 92 SER A CA 1
ATOM 707 C C . SER A 1 92 ? -3.898 2.272 24.407 1.00 76.44 92 SER A C 1
ATOM 709 O O . SER A 1 92 ? -2.942 2.860 23.911 1.00 76.44 92 SER A O 1
ATOM 711 N N . ALA A 1 93 ? -5.016 2.901 24.778 1.00 72.94 93 ALA A N 1
ATOM 712 C CA . ALA A 1 93 ? -5.193 4.342 24.697 1.00 72.94 93 ALA A CA 1
ATOM 713 C C . ALA A 1 93 ? -4.726 4.994 26.005 1.00 72.94 93 ALA A C 1
ATOM 715 O O . ALA A 1 93 ? -4.901 4.421 27.078 1.00 72.94 93 ALA A O 1
ATOM 716 N N . ASP A 1 94 ? -4.185 6.209 25.940 1.00 73.69 94 ASP A N 1
ATOM 717 C CA . ASP A 1 94 ? -3.763 6.941 27.144 1.00 73.69 94 ASP A CA 1
ATOM 718 C C . ASP A 1 94 ? -4.965 7.447 27.962 1.00 73.69 94 ASP A C 1
ATOM 720 O O . ASP A 1 94 ? -4.904 7.566 29.189 1.00 73.69 94 ASP A O 1
ATOM 724 N N . ALA A 1 95 ? -6.094 7.679 27.288 1.00 78.06 95 ALA A N 1
ATOM 725 C CA . ALA A 1 95 ? -7.317 8.198 27.878 1.00 78.06 95 ALA A CA 1
ATOM 726 C C . ALA A 1 95 ? -8.582 7.686 27.175 1.00 78.06 95 ALA A C 1
ATOM 728 O O . ALA A 1 95 ? -8.576 7.388 25.981 1.00 78.06 95 ALA A O 1
ATOM 729 N N . ALA A 1 96 ? -9.691 7.645 27.918 1.00 76.31 96 ALA A N 1
ATOM 730 C CA . ALA A 1 96 ? -11.019 7.322 27.402 1.00 76.31 96 ALA A CA 1
ATOM 731 C C . ALA A 1 96 ? -12.042 8.377 27.850 1.00 76.31 96 ALA A C 1
ATOM 733 O O . ALA A 1 96 ? -12.047 8.795 29.010 1.00 76.31 96 ALA A O 1
ATOM 734 N N . VAL A 1 97 ? -12.915 8.799 26.929 1.00 75.62 97 VAL A N 1
ATOM 735 C CA . VAL A 1 97 ? -13.944 9.827 27.157 1.00 75.62 97 VAL A CA 1
ATOM 736 C C . VAL A 1 97 ? -15.299 9.311 26.685 1.00 75.62 97 VAL A C 1
ATOM 738 O O . VAL A 1 97 ? -15.424 8.854 25.551 1.00 75.62 97 VAL A O 1
ATOM 741 N N . ALA A 1 98 ? -16.320 9.422 27.531 1.00 75.00 98 ALA A N 1
ATOM 742 C CA . ALA A 1 98 ? -17.714 9.190 27.172 1.00 75.00 98 ALA A CA 1
ATOM 743 C C . ALA A 1 98 ? -18.524 10.472 27.369 1.00 75.00 98 ALA A C 1
ATOM 745 O O . ALA A 1 98 ? -18.467 11.104 28.424 1.00 75.00 98 ALA A O 1
ATOM 746 N N . VAL A 1 99 ? -19.307 10.834 26.354 1.00 71.75 99 VAL A N 1
ATOM 747 C CA . VAL A 1 99 ? -20.253 11.952 26.416 1.00 71.75 99 VAL A CA 1
ATOM 748 C C . VAL A 1 99 ? -21.659 11.379 26.383 1.00 71.75 99 VAL A C 1
ATOM 750 O O . VAL A 1 99 ? -22.078 10.800 25.382 1.00 71.75 99 VAL A O 1
ATOM 753 N N . VAL A 1 100 ? -22.393 11.540 27.478 1.00 70.00 100 VAL A N 1
ATOM 754 C CA . VAL A 1 100 ? -23.790 11.123 27.578 1.00 70.00 100 VAL A CA 1
ATOM 755 C C . VAL A 1 100 ? -24.656 12.357 27.375 1.00 70.00 100 VAL A C 1
ATOM 757 O O . VAL A 1 100 ? -24.770 13.209 28.253 1.00 70.00 100 VAL A O 1
ATOM 760 N N . SER A 1 101 ? -25.255 12.460 26.190 1.00 66.12 101 SER A N 1
ATOM 761 C CA . SER A 1 101 ? -26.211 13.521 25.864 1.00 66.12 101 SER A CA 1
ATOM 762 C C . SER A 1 101 ? -27.630 12.971 25.969 1.00 66.12 101 SER A C 1
ATOM 764 O O . SER A 1 101 ? -27.976 12.020 25.271 1.00 66.12 101 SER A O 1
ATOM 766 N N . ALA A 1 102 ? -28.456 13.565 26.831 1.00 70.69 102 ALA A N 1
ATOM 767 C CA . ALA A 1 102 ? -29.888 13.286 26.894 1.00 70.69 102 ALA A CA 1
ATOM 768 C C . ALA A 1 102 ? -30.660 14.507 26.366 1.00 70.69 102 ALA A C 1
ATOM 770 O O . ALA A 1 102 ? -30.271 15.632 26.672 1.00 70.69 102 ALA A O 1
ATOM 771 N N . PRO A 1 103 ? -31.774 14.330 25.632 1.00 61.59 103 PRO A N 1
ATOM 772 C CA . PRO A 1 103 ? -32.466 15.421 24.930 1.00 61.59 103 PRO A CA 1
ATOM 773 C C . PRO A 1 103 ? -33.003 16.556 25.826 1.00 61.59 103 PRO A C 1
ATOM 775 O O . PRO A 1 103 ? -33.432 17.578 25.308 1.00 61.59 103 PRO A O 1
ATOM 778 N N . SER A 1 104 ? -32.980 16.397 27.154 1.00 60.28 104 SER A N 1
ATOM 779 C CA . SER A 1 104 ? -33.485 17.373 28.132 1.00 60.28 104 SER A CA 1
ATOM 780 C C . SER A 1 104 ? -32.489 17.687 29.264 1.00 60.28 104 SER A C 1
ATOM 782 O O . SER A 1 104 ? -32.891 18.248 30.284 1.00 60.28 104 SER A O 1
ATOM 784 N N . LYS A 1 105 ? -31.213 17.298 29.145 1.00 61.53 105 LYS A N 1
ATOM 785 C CA . LYS A 1 105 ? -30.186 17.564 30.167 1.00 61.53 105 LYS A CA 1
ATOM 786 C C . LYS A 1 105 ? -28.898 18.061 29.525 1.00 61.53 105 LYS A C 1
ATOM 788 O O . LYS A 1 105 ? -28.598 17.709 28.387 1.00 61.53 105 LYS A O 1
ATOM 7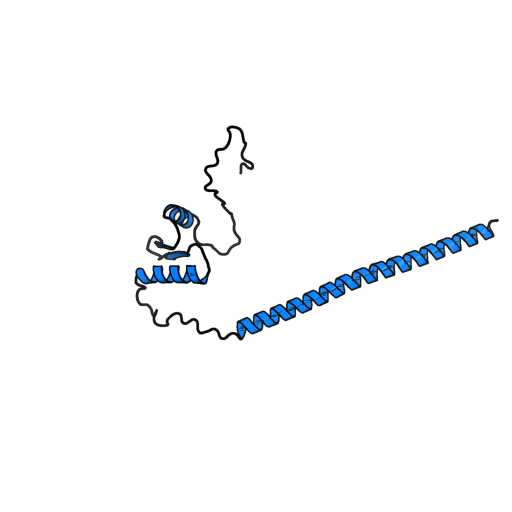93 N N . GLU A 1 106 ? -28.135 18.848 30.279 1.00 61.66 106 GLU A N 1
ATOM 794 C CA . GLU A 1 106 ? -26.770 19.199 29.894 1.00 61.66 106 GLU A CA 1
ATOM 795 C C . GLU A 1 106 ? -25.946 17.917 29.667 1.00 61.66 106 GLU A C 1
ATOM 797 O O . GLU A 1 106 ? -26.097 16.950 30.425 1.00 61.66 106 GLU A O 1
ATOM 802 N N . PRO A 1 107 ? -25.121 17.866 28.606 1.00 63.22 107 PRO A N 1
ATOM 803 C CA . PRO A 1 107 ? -24.324 16.690 28.294 1.00 63.22 107 PRO A CA 1
ATOM 804 C C . PRO A 1 107 ? -23.335 16.414 29.428 1.00 63.22 107 PRO A C 1
ATOM 806 O O . PRO A 1 107 ? -22.545 17.276 29.810 1.00 63.22 107 PRO A O 1
ATOM 809 N N . MET A 1 108 ? -23.369 15.192 29.957 1.00 68.25 108 MET A N 1
ATOM 810 C CA . MET A 1 108 ? -22.460 14.759 31.012 1.00 68.25 108 MET A CA 1
ATOM 811 C C . MET A 1 108 ? -21.229 14.111 30.385 1.00 68.25 108 MET A C 1
ATOM 813 O O . MET A 1 108 ? -21.348 13.228 29.533 1.00 68.25 108 MET A O 1
ATOM 817 N N . LEU A 1 109 ? -20.048 14.546 30.815 1.00 70.50 109 LEU A N 1
ATOM 818 C CA . LEU A 1 109 ? -18.772 14.081 30.288 1.00 70.50 109 LEU A CA 1
ATOM 819 C C . LEU A 1 109 ? -18.038 13.265 31.361 1.00 70.50 109 LEU A C 1
ATOM 821 O O . LEU A 1 109 ? -17.712 13.779 32.428 1.00 70.50 109 LEU A O 1
ATOM 825 N N . ALA A 1 110 ? -17.799 11.985 31.074 1.00 76.81 110 ALA A N 1
ATOM 826 C CA . ALA A 1 110 ? -17.060 11.058 31.926 1.00 76.81 110 ALA A CA 1
ATOM 827 C C . ALA A 1 110 ? -15.705 10.741 31.283 1.00 76.81 110 ALA A C 1
ATOM 829 O O . ALA A 1 110 ? -15.637 10.463 30.085 1.00 76.81 110 ALA A O 1
ATOM 830 N N . THR A 1 111 ? -14.621 10.800 32.060 1.00 77.25 111 THR A N 1
ATOM 831 C CA . THR A 1 111 ? -13.251 10.631 31.548 1.00 77.25 111 THR A CA 1
ATOM 832 C C . THR A 1 111 ? -12.407 9.765 32.468 1.00 77.25 111 THR A C 1
ATOM 834 O O . THR A 1 111 ? -12.557 9.818 33.686 1.00 77.25 111 THR A O 1
ATOM 837 N N . VAL A 1 112 ? -11.505 8.986 31.873 1.00 80.69 112 VAL A N 1
ATOM 838 C CA . VAL A 1 112 ? -10.464 8.214 32.563 1.00 80.69 112 VAL A CA 1
ATOM 839 C C . VAL A 1 112 ? -9.127 8.522 31.901 1.00 80.69 112 VAL A C 1
ATOM 841 O O . VAL A 1 112 ? -9.030 8.498 30.676 1.00 80.69 112 VAL A O 1
ATOM 844 N N . GLY A 1 113 ? -8.093 8.780 32.706 1.00 75.00 113 GLY A N 1
ATOM 845 C CA . GLY A 1 113 ? -6.736 9.048 32.213 1.00 75.00 113 GLY A CA 1
ATOM 846 C C . GLY A 1 113 ? -6.482 10.483 31.737 1.00 75.00 113 GLY A C 1
ATOM 847 O O . GLY A 1 113 ? -5.386 10.755 31.268 1.00 75.00 113 GLY A O 1
ATOM 848 N N . LEU A 1 114 ? -7.450 11.399 31.886 1.00 78.19 114 LEU A N 1
ATOM 849 C CA . LEU A 1 114 ? -7.284 12.831 31.601 1.00 78.19 114 LEU A CA 1
ATOM 850 C C . LEU A 1 114 ? -7.223 13.655 32.888 1.00 78.19 114 LEU A C 1
ATOM 852 O O . LEU A 1 114 ? -7.967 13.408 33.840 1.00 78.19 114 LEU A O 1
ATOM 856 N N . SER A 1 115 ? -6.378 14.682 32.892 1.00 76.50 115 SER A N 1
ATOM 857 C CA . SER A 1 115 ? -6.376 15.730 33.915 1.00 76.50 115 SER A CA 1
ATOM 858 C C . SER A 1 115 ? -7.560 16.690 33.734 1.00 76.50 115 SER A C 1
ATOM 860 O O . SER A 1 115 ? -8.067 16.868 32.628 1.00 76.50 115 SER A O 1
ATOM 862 N N . GLN A 1 116 ? -7.985 17.389 34.796 1.00 70.75 116 GLN A N 1
ATOM 863 C CA . GLN A 1 116 ? -9.123 18.324 34.711 1.00 70.75 116 GLN A CA 1
ATOM 864 C C . GLN A 1 116 ? -8.949 19.420 33.640 1.00 70.75 116 GLN A C 1
ATOM 866 O O . GLN A 1 116 ? -9.931 19.851 33.034 1.00 70.75 116 GLN A O 1
ATOM 871 N N . ALA A 1 117 ? -7.709 19.842 33.368 1.00 69.12 117 ALA A N 1
ATOM 872 C CA . ALA A 1 117 ? -7.408 20.817 32.322 1.00 69.12 117 ALA A CA 1
ATOM 873 C C . ALA A 1 117 ? -7.645 20.252 30.907 1.00 69.12 117 ALA A C 1
ATOM 875 O O . ALA A 1 117 ? -8.191 20.941 30.045 1.00 69.12 117 ALA A O 1
ATOM 876 N N . GLU A 1 118 ? -7.291 18.986 30.676 1.00 67.38 118 GLU A N 1
ATOM 877 C CA . GLU A 1 118 ? -7.494 18.301 29.393 1.00 67.38 118 GLU A CA 1
ATOM 878 C C . GLU A 1 118 ? -8.970 17.976 29.159 1.00 67.38 118 GLU A C 1
ATOM 880 O O . GLU A 1 118 ? -9.473 18.138 28.049 1.00 67.38 118 GLU A O 1
ATOM 885 N N . VAL A 1 119 ? -9.695 17.606 30.217 1.00 70.19 119 VAL A N 1
ATOM 886 C CA . VAL A 1 119 ? -11.145 17.369 30.173 1.00 70.19 119 VAL A CA 1
ATOM 887 C C . VAL A 1 119 ? -11.894 18.608 29.670 1.00 70.19 119 VAL A C 1
ATOM 889 O O . VAL A 1 119 ? -12.727 18.507 28.765 1.00 70.19 119 VAL A O 1
ATOM 892 N N . ALA A 1 120 ? -11.559 19.793 30.193 1.00 69.75 120 ALA A N 1
ATOM 893 C CA . ALA A 1 120 ? -12.150 21.058 29.752 1.00 69.75 120 ALA A CA 1
ATOM 894 C C . ALA A 1 120 ? -11.819 21.393 28.286 1.00 69.75 120 ALA A C 1
ATOM 896 O O . ALA A 1 120 ? -12.596 22.066 27.604 1.00 69.75 120 ALA A O 1
ATOM 897 N N . GLN A 1 121 ? -10.675 20.926 27.781 1.00 67.69 121 GLN A N 1
ATOM 898 C CA . GLN A 1 121 ? -10.284 21.111 26.387 1.00 67.69 121 GLN A CA 1
ATOM 899 C C . GLN A 1 121 ? -11.031 20.156 25.449 1.00 67.69 121 GLN A C 1
ATOM 901 O O . GLN A 1 121 ? -11.560 20.594 24.428 1.00 67.69 121 GLN A O 1
ATOM 906 N N . VAL A 1 122 ? -11.140 18.875 25.810 1.00 67.50 122 VAL A N 1
ATOM 907 C CA . VAL A 1 122 ? -11.862 17.866 25.019 1.00 67.50 122 VAL A CA 1
ATOM 908 C C . VAL A 1 122 ? -13.357 18.171 24.958 1.00 67.50 122 VAL A C 1
ATOM 910 O O . VAL A 1 122 ? -13.948 18.098 23.882 1.00 67.50 122 VAL A O 1
ATOM 913 N N . GLY A 1 123 ? -13.957 18.614 26.068 1.00 64.00 123 GLY A N 1
ATOM 914 C CA . GLY A 1 123 ? -15.360 19.035 26.091 1.00 64.00 123 GLY A CA 1
ATOM 915 C C . GLY A 1 123 ? -15.680 20.169 25.106 1.00 64.00 123 GLY A C 1
ATOM 916 O O . GLY A 1 123 ? -16.795 20.233 24.595 1.00 64.00 123 GLY A O 1
ATOM 917 N N . ARG A 1 124 ? -14.699 21.025 24.780 1.00 65.56 124 ARG A N 1
ATOM 918 C CA . ARG A 1 124 ? -14.842 22.105 23.787 1.00 65.56 124 ARG A CA 1
ATOM 919 C C . ARG A 1 124 ? -14.639 21.651 22.340 1.00 65.56 124 ARG A C 1
ATOM 921 O O . ARG A 1 124 ? -15.167 22.300 21.443 1.00 65.56 124 ARG A O 1
ATOM 928 N N . MET A 1 125 ? -13.898 20.565 22.102 1.00 64.19 125 MET A N 1
ATOM 929 C CA . MET A 1 125 ? -13.652 20.036 20.751 1.00 64.19 125 MET A CA 1
ATOM 930 C C . MET A 1 125 ? -14.865 19.300 20.161 1.00 64.19 125 MET A C 1
ATOM 932 O O . MET A 1 125 ? -14.996 19.233 18.941 1.00 64.19 125 MET A O 1
ATOM 936 N N . GLY A 1 126 ? -15.778 18.807 21.005 1.00 61.50 126 GLY A N 1
ATOM 937 C CA . GLY A 1 126 ? -16.977 18.090 20.566 1.00 61.50 126 GLY A CA 1
ATOM 938 C C . GLY A 1 126 ? -16.704 16.645 20.124 1.00 61.50 126 GLY A C 1
ATOM 939 O O . GLY A 1 126 ? -15.565 16.185 20.069 1.00 61.50 126 GLY A O 1
ATOM 940 N N . VAL A 1 127 ? -17.778 15.894 19.856 1.00 62.62 127 VAL A N 1
ATOM 941 C CA . VAL A 1 127 ? -17.698 14.484 19.433 1.00 62.62 127 VAL A CA 1
ATOM 942 C C . VAL A 1 127 ? -17.267 14.413 17.962 1.00 62.62 127 VAL A C 1
ATOM 944 O O . VAL A 1 127 ? -17.819 15.162 17.152 1.00 62.62 127 VAL A O 1
ATOM 947 N N . PRO A 1 128 ? -16.337 13.513 17.582 1.00 63.06 128 PRO A N 1
ATOM 948 C CA . PRO A 1 128 ? -15.975 13.312 16.183 1.00 63.06 128 PRO A CA 1
ATOM 949 C C . PRO A 1 128 ? -17.212 12.949 15.351 1.00 63.06 128 PRO A C 1
ATOM 951 O O . PRO A 1 128 ? -17.882 11.956 15.625 1.00 63.06 128 PRO A O 1
ATOM 954 N N . ASP A 1 129 ? -17.510 13.731 14.314 1.00 66.69 129 ASP A N 1
ATOM 955 C CA . ASP A 1 129 ? -18.630 13.488 13.392 1.00 66.69 129 ASP A CA 1
ATOM 956 C C . ASP A 1 129 ? -18.285 12.463 12.291 1.00 66.69 129 ASP A C 1
ATOM 958 O O . ASP A 1 129 ? -19.074 12.242 11.370 1.00 66.69 129 ASP A O 1
ATOM 962 N N . TYR A 1 130 ? -17.096 11.848 12.379 1.00 56.59 130 TYR A N 1
ATOM 963 C CA . TYR A 1 130 ? -16.485 10.933 11.403 1.00 56.59 130 TYR A CA 1
ATOM 964 C C . TYR A 1 130 ? -16.406 11.484 9.975 1.00 56.59 130 TYR A C 1
ATOM 966 O O . TYR A 1 130 ? -16.105 10.755 9.028 1.00 56.59 130 TYR A O 1
ATOM 974 N N . ARG A 1 131 ? -16.627 12.787 9.805 1.00 56.84 131 ARG A N 1
ATOM 975 C CA . ARG A 1 131 ? -16.273 13.497 8.585 1.00 56.84 131 ARG A CA 1
ATOM 976 C C . ARG A 1 131 ? -14.800 13.866 8.729 1.00 56.84 131 ARG A C 1
ATOM 978 O O . ARG A 1 131 ? -14.333 14.148 9.829 1.00 56.84 131 ARG A O 1
ATOM 985 N N . GLY A 1 132 ? -14.039 13.783 7.636 1.00 52.94 132 GLY A N 1
ATOM 986 C CA . GLY A 1 132 ? -12.594 14.039 7.663 1.00 52.94 132 GLY A CA 1
ATOM 987 C C . GLY A 1 132 ? -12.254 15.317 8.441 1.00 52.94 132 GLY A C 1
ATOM 988 O O . GLY A 1 132 ? -12.992 16.302 8.360 1.00 52.94 132 GLY A O 1
ATOM 989 N N . ALA A 1 133 ? -11.169 15.276 9.221 1.00 59.28 133 ALA A N 1
ATOM 990 C CA . ALA A 1 133 ? -10.812 16.338 10.158 1.00 59.28 133 ALA A CA 1
ATOM 991 C C . ALA A 1 133 ? -10.800 17.712 9.466 1.00 59.28 133 ALA A C 1
ATOM 993 O O . ALA A 1 133 ? -10.032 17.944 8.533 1.00 59.28 133 ALA A O 1
ATOM 994 N N . ARG A 1 134 ? -11.665 18.628 9.925 1.00 58.75 134 ARG A N 1
ATOM 995 C CA . ARG A 1 134 ? -11.774 19.990 9.368 1.00 58.75 134 ARG A CA 1
ATOM 996 C C . ARG A 1 134 ? -10.710 20.942 9.917 1.00 58.75 134 ARG A C 1
ATOM 998 O O . ARG A 1 134 ? -10.417 21.947 9.281 1.00 58.75 134 ARG A O 1
ATOM 1005 N N . ALA A 1 135 ? -10.127 20.614 11.070 1.00 52.44 135 ALA A N 1
ATOM 1006 C CA . ALA A 1 135 ? -8.987 21.305 11.657 1.00 52.44 135 ALA A CA 1
ATOM 1007 C C . ALA A 1 135 ? -8.248 20.365 12.623 1.00 52.44 135 ALA A C 1
ATOM 1009 O O . ALA A 1 135 ? -8.881 19.603 13.353 1.00 52.44 135 ALA A O 1
ATOM 1010 N N . LEU A 1 136 ? -6.916 20.432 12.632 1.00 48.53 136 LEU A N 1
ATOM 1011 C CA . LEU A 1 136 ? -6.056 19.787 13.625 1.00 48.53 136 LEU A CA 1
ATOM 1012 C C . LEU A 1 136 ? -5.401 20.895 14.449 1.00 48.53 136 LEU A C 1
ATOM 1014 O O . LEU A 1 136 ? -4.550 21.622 13.939 1.00 48.53 136 LEU A O 1
ATOM 1018 N N . GLN A 1 137 ? -5.817 21.046 15.706 1.00 48.41 137 GLN A N 1
ATOM 1019 C CA . GLN A 1 137 ? -5.160 21.949 16.645 1.00 48.41 137 GLN A CA 1
ATOM 1020 C C . GLN A 1 137 ? -4.098 21.162 17.413 1.00 48.41 137 GLN A C 1
ATOM 1022 O O . GLN A 1 137 ? -4.421 20.247 18.165 1.00 48.41 137 GLN A O 1
ATOM 1027 N N . VAL A 1 138 ? -2.831 21.523 17.223 1.00 52.53 138 VAL A N 1
ATOM 1028 C CA . VAL A 1 138 ? -1.709 20.963 17.983 1.00 52.53 138 VAL A CA 1
ATOM 1029 C C . VAL A 1 138 ? -1.231 22.045 18.942 1.00 52.53 138 VAL A C 1
ATOM 1031 O O . VAL A 1 138 ? -0.695 23.063 18.509 1.00 52.53 138 VAL A O 1
ATOM 1034 N N . ALA A 1 139 ? -1.473 21.856 20.239 1.00 52.25 139 ALA A N 1
ATOM 1035 C CA . ALA A 1 139 ? -0.952 22.728 21.284 1.00 52.25 139 ALA A CA 1
ATOM 1036 C C . ALA A 1 139 ? 0.248 22.043 21.941 1.00 52.25 139 ALA A C 1
ATOM 1038 O O . ALA A 1 139 ? 0.132 20.936 22.462 1.00 52.25 139 ALA A O 1
ATOM 1039 N N . PHE A 1 140 ? 1.403 22.701 21.913 1.00 58.00 140 PHE A N 1
ATOM 1040 C CA . PHE A 1 140 ? 2.572 22.259 22.659 1.00 58.00 140 PHE A CA 1
ATOM 1041 C C . PHE A 1 140 ? 2.548 22.951 24.023 1.00 58.00 140 PHE A C 1
ATOM 1043 O O . PHE A 1 140 ? 2.750 24.160 24.097 1.00 58.00 140 PHE A O 1
ATOM 1050 N N . ASN A 1 141 ? 2.337 22.195 25.103 1.00 47.69 141 ASN A N 1
ATOM 1051 C CA . ASN A 1 141 ? 2.635 22.655 26.464 1.00 47.69 141 ASN A CA 1
ATOM 1052 C C . ASN A 1 141 ? 4.152 22.587 26.695 1.00 47.69 141 ASN A C 1
ATOM 1054 O O . ASN A 1 141 ? 4.655 21.819 27.508 1.00 47.69 141 ASN A O 1
ATOM 1058 N N . GLY A 1 142 ? 4.894 23.357 25.907 1.00 41.16 142 GLY A N 1
ATOM 1059 C CA . GLY A 1 142 ? 6.257 23.738 26.225 1.00 41.16 142 GLY A CA 1
ATOM 1060 C C . GLY A 1 142 ? 6.213 25.199 26.621 1.00 41.16 142 GLY A C 1
ATOM 1061 O O . GLY A 1 142 ? 5.689 26.018 25.869 1.00 41.16 142 GLY A O 1
ATOM 1062 N N . GLU A 1 143 ? 6.746 25.528 27.791 1.00 47.59 143 GLU A N 1
ATOM 1063 C CA . GLU A 1 143 ? 7.079 26.895 28.172 1.00 47.59 143 GLU A CA 1
ATOM 1064 C C . GLU A 1 143 ? 8.164 27.382 27.199 1.00 47.59 143 GLU A C 1
ATOM 1066 O O . GLU A 1 143 ? 9.366 27.279 27.435 1.00 47.59 143 GLU A O 1
ATOM 1071 N N . ALA A 1 144 ? 7.735 27.790 26.006 1.00 46.31 144 ALA A N 1
ATOM 1072 C CA . ALA A 1 144 ? 8.613 28.304 24.982 1.00 46.31 144 ALA A CA 1
ATOM 1073 C C . ALA A 1 144 ? 9.025 29.698 25.438 1.00 46.31 144 ALA A C 1
ATOM 1075 O O . ALA A 1 144 ? 8.334 30.684 25.172 1.00 46.31 144 ALA A O 1
ATOM 1076 N N . ALA A 1 145 ? 10.162 29.767 26.133 1.00 47.16 145 ALA A N 1
ATOM 1077 C CA . ALA A 1 145 ? 10.971 30.969 26.219 1.00 47.16 145 ALA A CA 1
ATOM 1078 C C . ALA A 1 145 ? 11.280 31.411 24.782 1.00 47.16 145 ALA A C 1
ATOM 1080 O O . ALA A 1 145 ? 12.267 31.005 24.175 1.00 47.16 145 ALA A O 1
ATOM 1081 N N . THR A 1 146 ? 10.357 32.173 24.205 1.00 52.28 146 THR A N 1
ATOM 1082 C CA . THR A 1 146 ? 10.467 32.727 22.866 1.00 52.28 146 THR A CA 1
ATOM 1083 C C . THR A 1 146 ? 11.411 33.915 23.004 1.00 52.28 146 THR A C 1
ATOM 1085 O O . THR A 1 146 ? 11.070 34.861 23.719 1.00 52.28 146 THR A O 1
ATOM 1088 N N . PRO A 1 147 ? 12.613 33.887 22.404 1.00 47.81 147 PRO A N 1
ATOM 1089 C CA . PRO A 1 147 ? 13.494 35.045 22.428 1.00 47.81 147 PRO A CA 1
ATOM 1090 C C . PRO A 1 147 ? 12.752 36.236 21.801 1.00 47.81 147 PRO A C 1
ATOM 1092 O O . PRO A 1 147 ? 12.099 36.050 20.768 1.00 47.81 147 PRO A O 1
ATOM 1095 N N . PRO A 1 148 ? 12.807 37.445 22.390 1.00 45.06 148 PRO A N 1
ATOM 1096 C CA . PRO A 1 148 ? 12.103 38.596 21.841 1.00 45.06 148 PRO A CA 1
ATOM 1097 C C . PRO A 1 148 ? 12.624 38.883 20.428 1.00 45.06 148 PRO A C 1
ATOM 1099 O O . PRO A 1 148 ? 13.771 39.289 20.256 1.00 45.06 148 PRO A O 1
ATOM 1102 N N . GLY A 1 149 ? 11.785 38.635 19.418 1.00 54.75 149 GLY A N 1
ATOM 1103 C CA . GLY A 1 149 ? 12.088 38.943 18.018 1.00 54.75 149 GLY A CA 1
ATOM 1104 C C . GLY A 1 149 ? 11.712 37.887 16.976 1.00 54.75 149 GLY A C 1
ATOM 1105 O O . GLY A 1 149 ? 11.833 38.187 15.790 1.00 54.75 149 GLY A O 1
ATOM 1106 N N . SER A 1 150 ? 11.248 36.684 17.337 1.00 51.19 150 SER A N 1
ATOM 1107 C CA . SER A 1 150 ? 10.787 35.729 16.318 1.00 51.19 150 SER A CA 1
ATOM 1108 C C . SER A 1 150 ? 9.335 35.995 15.907 1.00 51.19 150 SER A C 1
ATOM 1110 O O . SER A 1 150 ? 8.408 36.004 16.717 1.00 51.19 150 SER A O 1
ATOM 1112 N N . THR A 1 151 ? 9.137 36.240 14.614 1.00 56.97 151 THR A N 1
ATOM 1113 C CA . THR A 1 151 ? 7.820 36.400 13.998 1.00 56.97 151 THR A CA 1
ATOM 1114 C C . THR A 1 151 ? 7.108 35.045 13.881 1.00 56.97 151 THR A C 1
ATOM 1116 O O . THR A 1 151 ? 7.759 34.020 13.660 1.00 56.97 151 THR A O 1
ATOM 1119 N N . PRO A 1 152 ? 5.771 35.002 14.031 1.00 63.94 152 PRO A N 1
ATOM 1120 C CA . PRO A 1 152 ? 5.014 33.762 13.904 1.00 63.94 152 PRO A CA 1
ATOM 1121 C C . PRO A 1 152 ? 5.154 33.189 12.487 1.00 63.94 152 PRO A C 1
ATOM 1123 O O . PRO A 1 152 ? 4.985 33.902 11.500 1.00 63.94 152 PRO A O 1
ATOM 1126 N N . ILE A 1 153 ? 5.430 31.882 12.389 1.00 63.34 153 ILE A N 1
ATOM 1127 C CA . ILE A 1 153 ? 5.673 31.175 11.114 1.00 63.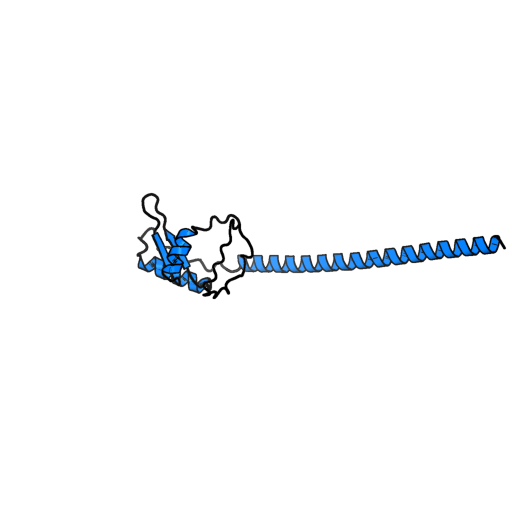34 153 ILE A CA 1
ATOM 1128 C C . ILE A 1 153 ? 4.418 31.161 10.214 1.00 63.34 153 ILE A C 1
ATOM 1130 O O . ILE A 1 153 ? 4.529 30.974 9.004 1.00 63.34 153 ILE A O 1
ATOM 1134 N N . ARG A 1 154 ? 3.227 31.436 10.764 1.00 52.12 154 ARG A N 1
ATOM 1135 C CA . ARG A 1 154 ? 2.010 31.767 10.009 1.00 52.12 154 ARG A CA 1
ATOM 1136 C C . ARG A 1 154 ? 1.057 32.602 10.862 1.00 52.12 154 ARG A C 1
ATOM 1138 O O . ARG A 1 154 ? 0.699 32.189 11.960 1.00 52.12 154 ARG A O 1
ATOM 1145 N N . SER A 1 155 ? 0.616 33.735 10.323 1.00 44.09 155 SER A N 1
ATOM 1146 C CA . SER A 1 155 ? -0.602 34.431 10.740 1.00 44.09 155 SER A CA 1
ATOM 1147 C C . SER A 1 155 ? -1.735 34.007 9.807 1.00 44.09 155 SER A C 1
ATOM 1149 O O . SER A 1 155 ? -1.662 34.262 8.602 1.00 44.09 155 SER A O 1
ATOM 1151 N N . GLY A 1 156 ? -2.746 33.343 10.350 1.00 37.53 156 GLY A N 1
ATOM 1152 C CA . GLY A 1 156 ? -3.968 32.954 9.654 1.00 37.53 156 GLY A CA 1
ATOM 1153 C C . GLY A 1 156 ? -5.073 32.772 10.668 1.00 37.53 156 GLY A C 1
ATOM 1154 O O . GLY A 1 156 ? -4.782 32.115 11.691 1.00 37.53 156 GLY A O 1
#

pLDDT: mean 70.82, std 16.25, range [37.53, 97.12]

Radius of gyration: 33.98 Å; chains: 1; bounding box: 67×56×95 Å

Foldseek 3Di:
DVVVVVVVVVVVVVVVVVVVVVVVVVVVVVVVVVVVVVVVVVVVVVVVVVVVVVCVVPPPVPPPPPPPVPPPPDCDPVNVVVVFVVVCVVVVHQKGWDWQDDPPDDIDIDMDNDDPVVSVVVVVVDDDPPDPDPDDDDDDPDPPPPPPPDDPPDDD

Sequence (156 aa):
MTIAIYAASVALATLCIVVFLVAVRRLLGRHEEIVAAMLVRYDDRLAEFAQALNDALNRPQSTMALPAEAEARTIPEHGVMRLLELAKERMSADAAVAVVSAPSKEPMLATVGLSQAEVAQVGRMGVPDYRGARALQVAFNGEAATPPGSTPIRSG

Secondary structure (DSSP, 8-state):
-HHHHHHHHHHHHHHHHHHHHHHHHHHHHHHHHHHHHHHHHHHHHHHHHHHHHHHHHHS--------TT-SS----HHHHHHHHHHHHHHHT-S-EEEEE--TTSPPEEEEES--HHHHHHHHHH----SSPPS-------------TTPPPS---